Protein AF-A0A6L7XDL5-F1 (afdb_monomer_lite)

Radius of gyration: 16.49 Å; chains: 1; bounding box: 33×48×41 Å

Sequence (66 aa):
MTLAPARSDGPRSALELDVKPIAGALGAEVRGLDPDRLDERAAAALRDALDTHLVIFLPGLGPNVE

Structure (mmCIF, N/CA/C/O backbone):
data_AF-A0A6L7XDL5-F1
#
_entry.id   AF-A0A6L7XDL5-F1
#
loop_
_atom_site.group_PDB
_atom_site.id
_atom_site.type_s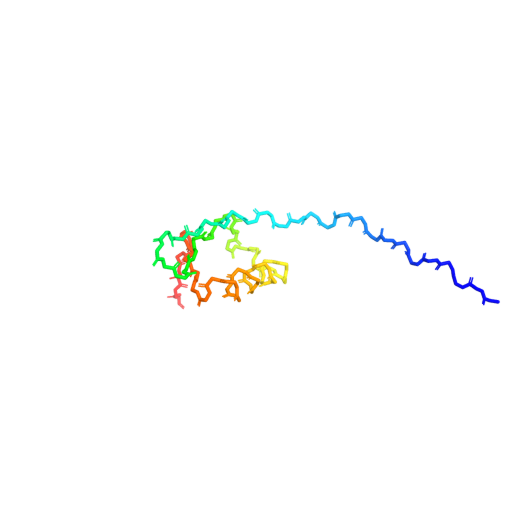ymbol
_atom_site.label_atom_id
_atom_site.label_alt_id
_atom_site.label_comp_id
_atom_site.label_asym_id
_atom_site.label_entity_id
_atom_site.label_seq_id
_atom_site.pdbx_PDB_ins_code
_atom_site.Cartn_x
_atom_site.Cartn_y
_atom_site.Cartn_z
_atom_site.occupancy
_atom_site.B_iso_or_equiv
_atom_site.auth_seq_id
_atom_site.auth_comp_id
_atom_site.auth_asym_id
_atom_site.auth_atom_id
_atom_site.pdbx_PDB_model_num
ATOM 1 N N . MET A 1 1 ? 24.458 -36.024 17.478 1.00 49.06 1 MET A N 1
ATOM 2 C CA . MET A 1 1 ? 24.036 -35.130 16.380 1.00 49.06 1 MET A CA 1
ATOM 3 C C . MET A 1 1 ? 23.299 -33.967 17.014 1.00 49.06 1 MET A C 1
ATOM 5 O O . MET A 1 1 ? 22.203 -34.177 17.507 1.00 49.06 1 MET A O 1
ATOM 9 N N . THR A 1 2 ? 23.911 -32.787 17.062 1.00 57.44 2 THR A N 1
ATOM 10 C CA . THR A 1 2 ? 23.250 -31.559 17.524 1.00 57.44 2 THR A CA 1
ATOM 11 C C . THR A 1 2 ? 23.493 -30.526 16.439 1.00 57.44 2 THR A C 1
ATOM 13 O O . THR A 1 2 ? 24.641 -30.170 16.178 1.00 57.44 2 THR A O 1
ATOM 16 N N . LEU A 1 3 ? 22.430 -30.155 15.726 1.00 51.53 3 LEU A N 1
ATOM 17 C CA . LEU A 1 3 ? 22.483 -29.173 14.649 1.00 51.53 3 LEU A CA 1
ATOM 18 C C . LEU A 1 3 ? 22.894 -27.815 15.239 1.00 51.53 3 LEU A C 1
ATOM 20 O O . LEU A 1 3 ? 22.312 -27.369 16.227 1.00 51.53 3 LEU A O 1
ATOM 24 N N . ALA A 1 4 ? 23.889 -27.170 14.632 1.00 51.56 4 ALA A N 1
ATOM 25 C CA . ALA A 1 4 ? 24.189 -25.766 14.884 1.00 51.56 4 ALA A CA 1
ATOM 26 C C . ALA A 1 4 ? 22.971 -24.899 14.502 1.00 51.56 4 ALA A C 1
ATOM 28 O O . ALA A 1 4 ? 22.246 -25.266 13.570 1.00 51.56 4 ALA A O 1
ATOM 29 N N . PRO A 1 5 ? 22.729 -23.761 15.179 1.00 46.91 5 PRO A N 1
ATOM 30 C CA . PRO A 1 5 ? 21.664 -22.848 14.785 1.00 46.91 5 PRO A CA 1
ATOM 31 C C . PRO A 1 5 ? 21.894 -22.404 13.339 1.00 46.91 5 PRO A C 1
ATOM 33 O O . PRO A 1 5 ? 23.021 -22.087 12.946 1.00 46.91 5 PRO A O 1
ATOM 36 N N . ALA A 1 6 ? 20.822 -22.421 12.546 1.00 59.03 6 ALA A N 1
ATOM 37 C CA . ALA A 1 6 ? 20.831 -21.905 11.189 1.00 59.03 6 ALA A CA 1
ATOM 38 C C . ALA A 1 6 ? 21.436 -20.497 11.210 1.00 59.03 6 ALA A C 1
ATOM 40 O O . ALA A 1 6 ? 21.010 -19.640 11.987 1.00 59.03 6 ALA A O 1
ATOM 41 N N . ARG A 1 7 ? 22.473 -20.279 10.393 1.00 57.94 7 ARG A N 1
ATOM 42 C CA . ARG A 1 7 ? 23.025 -18.944 10.177 1.00 57.94 7 ARG A CA 1
ATOM 43 C C . ARG A 1 7 ? 21.867 -18.064 9.726 1.00 57.94 7 ARG A C 1
ATOM 45 O O . ARG A 1 7 ? 21.246 -18.357 8.709 1.00 57.94 7 ARG A O 1
ATOM 52 N N . SER A 1 8 ? 21.561 -17.032 10.507 1.00 54.22 8 SER A N 1
ATOM 53 C CA . SER A 1 8 ? 20.683 -15.967 10.048 1.00 54.22 8 SER A CA 1
ATOM 54 C C . SER A 1 8 ? 21.345 -15.371 8.814 1.00 54.22 8 SER A C 1
ATOM 56 O O . SER A 1 8 ? 22.379 -14.711 8.928 1.00 54.22 8 SER A O 1
ATOM 58 N N . ASP A 1 9 ? 20.779 -15.652 7.642 1.00 51.59 9 ASP A N 1
ATOM 59 C CA . ASP A 1 9 ? 21.023 -14.852 6.450 1.00 51.59 9 ASP A CA 1
ATOM 60 C C . ASP A 1 9 ? 20.858 -13.382 6.847 1.00 51.59 9 ASP A C 1
ATOM 62 O O . ASP A 1 9 ? 19.934 -13.034 7.590 1.00 51.59 9 ASP A O 1
ATOM 66 N N . GLY A 1 10 ? 21.822 -12.555 6.441 1.00 40.56 10 GLY A N 1
ATOM 67 C CA . GLY A 1 10 ? 21.940 -11.156 6.847 1.00 40.56 10 GLY A CA 1
ATOM 68 C C . GLY A 1 10 ? 20.699 -10.318 6.520 1.00 40.56 10 GLY A C 1
ATOM 69 O O . GLY A 1 10 ? 19.753 -10.818 5.906 1.00 40.56 10 GLY A O 1
ATOM 70 N N . PRO A 1 11 ? 20.680 -9.030 6.908 1.00 45.69 11 PRO A N 1
ATOM 71 C CA . PRO A 1 11 ? 19.553 -8.158 6.622 1.00 45.69 11 PRO A CA 1
ATOM 72 C C . PRO A 1 11 ? 19.341 -8.114 5.107 1.00 45.69 11 PRO A C 1
ATOM 74 O O . PRO A 1 11 ? 20.081 -7.477 4.361 1.00 45.69 11 PRO A O 1
ATOM 77 N N . ARG A 1 12 ? 18.322 -8.848 4.651 1.00 49.06 12 ARG A N 1
ATOM 78 C CA . ARG A 1 12 ? 17.660 -8.638 3.371 1.00 49.06 12 ARG A CA 1
ATOM 79 C C . ARG A 1 12 ? 17.288 -7.167 3.400 1.00 49.06 12 ARG A C 1
ATOM 81 O O . ARG A 1 12 ? 16.469 -6.827 4.246 1.00 49.06 12 ARG A O 1
ATOM 88 N N . SER A 1 13 ? 17.943 -6.321 2.597 1.00 45.00 13 SER A N 1
ATOM 89 C CA . SER A 1 13 ? 17.645 -4.884 2.534 1.00 45.00 13 SER A CA 1
ATOM 90 C C . SER A 1 13 ? 16.138 -4.705 2.621 1.00 45.00 13 SER A C 1
ATOM 92 O O . SER A 1 13 ? 15.418 -5.169 1.732 1.00 45.00 13 SER A O 1
ATOM 94 N N . ALA A 1 14 ? 15.681 -4.178 3.757 1.00 55.72 14 ALA A N 1
ATOM 95 C CA . ALA A 1 14 ? 14.279 -3.912 3.977 1.00 55.72 14 ALA A CA 1
ATOM 96 C C . ALA A 1 14 ? 13.887 -2.937 2.874 1.00 55.72 14 ALA A C 1
ATOM 98 O O . ALA A 1 14 ? 14.543 -1.910 2.701 1.00 55.72 14 ALA A O 1
ATOM 99 N N . LEU A 1 15 ? 12.907 -3.315 2.060 1.00 68.38 15 LEU A N 1
ATOM 100 C CA . LEU A 1 15 ? 12.325 -2.380 1.119 1.00 68.38 15 LEU A CA 1
ATOM 101 C C . LEU A 1 15 ? 11.690 -1.276 1.970 1.00 68.38 15 LEU A C 1
ATOM 103 O O . LEU A 1 15 ? 10.694 -1.517 2.647 1.00 68.38 15 LEU A O 1
ATOM 107 N N . GLU A 1 16 ? 12.329 -0.112 2.021 1.00 75.50 16 GLU A N 1
ATOM 108 C CA . GLU A 1 16 ? 11.892 0.996 2.863 1.00 75.50 16 GLU A CA 1
ATOM 109 C C . GLU A 1 16 ? 10.842 1.794 2.083 1.00 75.50 16 GLU A C 1
ATOM 111 O O . GLU A 1 16 ? 11.157 2.719 1.337 1.00 75.50 16 GLU A O 1
ATOM 116 N N . LEU A 1 17 ? 9.585 1.353 2.177 1.00 88.38 17 LEU A N 1
ATOM 117 C CA . LEU A 1 17 ? 8.452 2.096 1.634 1.00 88.38 17 LEU A CA 1
ATOM 118 C C . LEU A 1 17 ? 8.120 3.264 2.567 1.00 88.38 17 LEU A C 1
ATOM 120 O O . LEU A 1 17 ? 7.982 3.081 3.777 1.00 88.38 17 LEU A O 1
ATOM 124 N N . ASP A 1 18 ? 7.949 4.454 1.997 1.00 92.88 18 ASP A N 1
ATOM 125 C CA . ASP A 1 18 ? 7.456 5.620 2.731 1.00 92.88 18 ASP A CA 1
ATOM 126 C C . ASP A 1 18 ? 5.926 5.558 2.773 1.00 92.88 18 ASP A C 1
ATOM 128 O O . ASP A 1 18 ? 5.260 5.729 1.749 1.00 92.88 18 ASP A O 1
ATOM 132 N N . VAL A 1 19 ? 5.381 5.248 3.952 1.00 93.50 19 VAL A N 1
ATOM 133 C CA . VAL A 1 19 ? 3.942 5.100 4.191 1.00 93.50 19 VAL A 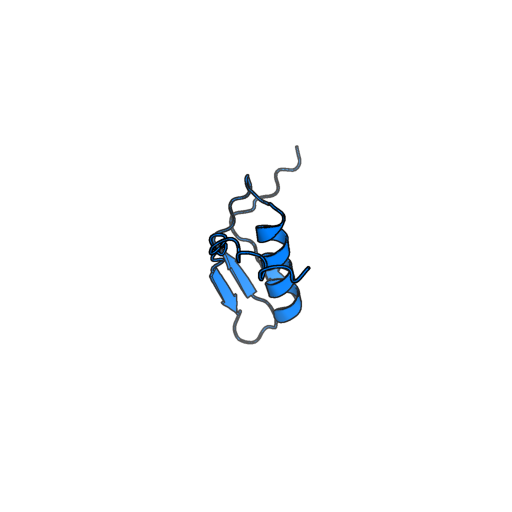CA 1
ATOM 134 C C . VAL A 1 19 ? 3.451 6.289 5.007 1.00 93.50 19 VAL A C 1
ATOM 136 O O . VAL A 1 19 ? 3.728 6.409 6.201 1.00 93.50 19 VAL A O 1
ATOM 139 N N . LYS A 1 20 ? 2.679 7.164 4.364 1.00 95.00 20 LYS A N 1
ATOM 140 C CA . LYS A 1 20 ? 2.133 8.377 4.970 1.00 95.00 20 LYS A CA 1
ATOM 141 C C . LYS A 1 20 ? 0.625 8.232 5.200 1.00 95.00 20 LYS A C 1
ATOM 143 O O . LYS A 1 20 ? -0.137 8.282 4.231 1.00 95.00 20 LYS A O 1
ATOM 148 N N . PRO A 1 21 ? 0.158 8.119 6.457 1.00 94.31 21 PRO A N 1
ATOM 149 C CA . PRO A 1 21 ? -1.269 8.091 6.760 1.00 94.31 21 PRO A CA 1
ATOM 150 C C . PRO A 1 21 ? -1.972 9.370 6.303 1.00 94.31 21 PRO A C 1
ATOM 152 O O . PRO A 1 21 ? -1.441 10.478 6.445 1.00 94.31 21 PRO A O 1
ATOM 155 N N . ILE A 1 22 ? -3.196 9.231 5.803 1.00 91.19 22 ILE A N 1
ATOM 156 C CA . ILE A 1 22 ? -4.050 10.366 5.464 1.00 91.19 22 ILE A CA 1
ATOM 157 C C . ILE A 1 22 ? -4.859 10.746 6.704 1.00 91.19 22 ILE A C 1
ATOM 159 O O . ILE A 1 22 ? -5.699 9.986 7.180 1.00 91.19 22 ILE A O 1
ATOM 163 N N . ALA A 1 23 ? -4.600 11.937 7.247 1.00 80.31 23 ALA A N 1
ATOM 164 C CA . ALA A 1 23 ? -5.239 12.404 8.473 1.00 80.31 23 A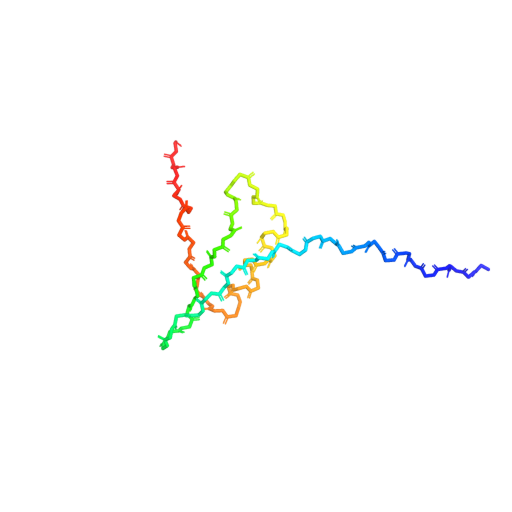LA A CA 1
ATOM 165 C C . ALA A 1 23 ? -6.777 12.387 8.370 1.00 80.31 23 ALA A C 1
ATOM 167 O O . ALA A 1 23 ? -7.353 12.914 7.419 1.00 80.31 23 ALA A O 1
ATOM 168 N N . GLY A 1 24 ? -7.435 11.803 9.377 1.00 78.31 24 GLY A N 1
ATOM 169 C CA . GLY A 1 24 ? -8.898 11.706 9.448 1.00 78.31 24 GLY A CA 1
ATOM 170 C C . GLY A 1 24 ? -9.519 10.605 8.580 1.00 78.31 24 GLY A C 1
ATOM 171 O O . GLY A 1 24 ? -10.737 10.442 8.610 1.00 78.31 24 GLY A O 1
ATOM 172 N N . ALA A 1 25 ? -8.711 9.836 7.848 1.00 74.00 25 ALA A N 1
ATOM 173 C CA . ALA A 1 25 ? -9.142 8.690 7.058 1.00 74.00 25 ALA A CA 1
ATOM 174 C C . ALA A 1 25 ? -8.358 7.437 7.468 1.00 74.00 25 ALA A C 1
ATOM 176 O O . ALA A 1 25 ? -7.299 7.527 8.085 1.00 74.00 25 ALA A O 1
ATOM 177 N N . LEU A 1 26 ? -8.881 6.258 7.126 1.00 84.44 26 LEU A N 1
ATOM 178 C CA . LEU A 1 26 ? -8.168 5.006 7.389 1.00 84.44 26 LEU A CA 1
ATOM 179 C C . LEU A 1 26 ? -6.984 4.805 6.427 1.00 84.44 26 LEU A C 1
ATOM 181 O O . LEU A 1 26 ? -6.035 4.136 6.807 1.00 84.44 26 LEU A O 1
ATOM 185 N N . GLY A 1 27 ? -6.976 5.451 5.253 1.00 93.88 27 GLY A N 1
ATOM 186 C CA . GLY A 1 27 ? -5.999 5.194 4.190 1.00 93.88 27 GLY A CA 1
ATOM 187 C C . GLY A 1 27 ? -4.597 5.793 4.367 1.00 93.88 27 GLY A C 1
ATOM 188 O O . GLY A 1 27 ? -4.367 6.681 5.190 1.00 93.88 27 GLY A O 1
ATOM 189 N N . ALA A 1 28 ? -3.664 5.338 3.527 1.00 96.62 28 ALA A N 1
ATOM 190 C CA . ALA A 1 28 ? -2.290 5.838 3.469 1.00 96.62 28 ALA A CA 1
ATOM 191 C C . ALA A 1 28 ? -1.766 5.984 2.035 1.00 96.62 28 ALA A C 1
ATOM 193 O O . ALA A 1 28 ? -2.134 5.238 1.131 1.00 96.62 28 ALA A O 1
ATOM 194 N N . GLU A 1 29 ? -0.877 6.945 1.827 1.00 95.00 29 GLU A N 1
ATOM 195 C CA . GLU A 1 29 ? -0.105 7.090 0.598 1.00 95.00 29 GLU A CA 1
ATOM 196 C C . GLU A 1 29 ? 1.211 6.321 0.730 1.00 95.00 29 GLU A C 1
ATOM 198 O O . GLU A 1 29 ? 1.915 6.487 1.724 1.00 95.00 29 GLU A O 1
ATOM 203 N N . VAL A 1 30 ? 1.537 5.486 -0.258 1.00 94.06 30 VAL A N 1
ATOM 204 C CA . VAL A 1 30 ? 2.742 4.648 -0.256 1.00 94.06 30 VAL A CA 1
ATOM 205 C C . VAL A 1 30 ? 3.659 5.071 -1.399 1.00 94.06 30 VAL A C 1
ATOM 207 O O . VAL A 1 30 ? 3.259 5.067 -2.564 1.00 94.06 30 VAL A O 1
ATOM 210 N N . ARG A 1 31 ? 4.900 5.432 -1.071 1.00 92.56 31 ARG A N 1
ATOM 211 C CA . ARG A 1 31 ? 5.937 5.880 -2.013 1.00 92.56 31 ARG A CA 1
ATOM 212 C C . ARG A 1 31 ? 7.177 4.990 -1.932 1.00 92.56 31 ARG A C 1
ATOM 214 O O . ARG A 1 31 ? 7.364 4.242 -0.978 1.00 92.56 31 ARG A O 1
ATOM 221 N N . GLY A 1 32 ? 8.045 5.102 -2.939 1.00 89.38 32 GLY A N 1
ATOM 222 C CA . GLY A 1 32 ? 9.296 4.335 -3.014 1.00 89.38 32 GLY A CA 1
ATOM 223 C C . GLY A 1 32 ? 9.164 2.975 -3.703 1.00 89.38 32 GLY A C 1
ATOM 224 O O . GLY A 1 32 ? 10.117 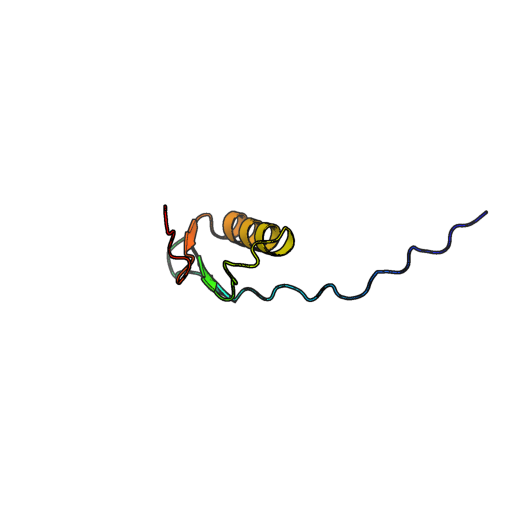2.203 -3.710 1.00 89.38 32 GLY A O 1
ATOM 225 N N . LEU A 1 33 ? 8.006 2.687 -4.304 1.00 88.31 33 LEU A N 1
ATOM 226 C CA . LEU A 1 33 ? 7.836 1.528 -5.174 1.00 88.31 33 LEU A CA 1
ATOM 227 C C . LEU A 1 33 ? 8.504 1.752 -6.528 1.00 88.31 33 LEU A C 1
ATOM 229 O O . LEU A 1 33 ? 8.312 2.789 -7.163 1.00 88.31 33 LEU A O 1
ATOM 233 N N . ASP A 1 34 ? 9.215 0.728 -6.980 1.00 86.00 34 ASP A N 1
ATOM 234 C CA . ASP A 1 34 ? 9.690 0.598 -8.350 1.00 86.00 34 ASP A CA 1
ATOM 235 C C . ASP A 1 34 ? 8.707 -0.310 -9.122 1.00 86.00 34 ASP A C 1
ATOM 237 O O . ASP A 1 34 ? 8.572 -1.487 -8.767 1.00 86.00 34 ASP A O 1
ATOM 241 N N . PRO A 1 35 ? 7.986 0.205 -10.137 1.00 81.38 35 PRO A N 1
ATOM 242 C CA . PRO A 1 35 ? 6.994 -0.569 -10.883 1.00 81.38 35 PRO A CA 1
ATOM 243 C C . PRO A 1 35 ? 7.605 -1.746 -11.657 1.00 81.38 35 PRO A C 1
ATOM 245 O O . PRO A 1 35 ? 6.924 -2.752 -11.850 1.00 81.38 35 PRO A O 1
ATOM 248 N N . ASP A 1 36 ? 8.886 -1.669 -12.028 1.00 83.06 36 ASP A N 1
ATOM 249 C CA . ASP A 1 36 ? 9.592 -2.752 -12.721 1.00 83.06 36 ASP A CA 1
ATOM 250 C C . ASP A 1 36 ? 10.105 -3.829 -11.743 1.00 83.06 36 ASP A C 1
ATOM 252 O O . ASP A 1 36 ? 10.630 -4.868 -12.154 1.00 83.06 36 ASP A O 1
ATOM 256 N N . ARG A 1 37 ? 9.961 -3.598 -10.429 1.00 83.44 37 ARG A N 1
ATOM 257 C CA . ARG A 1 37 ? 10.442 -4.476 -9.350 1.00 83.44 37 ARG A CA 1
ATOM 258 C C . ARG A 1 37 ? 9.388 -4.722 -8.272 1.00 83.44 37 ARG A C 1
ATOM 260 O O . ARG A 1 37 ? 9.667 -4.662 -7.074 1.00 83.44 37 ARG A O 1
ATOM 267 N N . LEU A 1 38 ? 8.182 -5.076 -8.702 1.00 85.31 38 LEU A N 1
ATOM 268 C CA . LEU A 1 38 ? 7.127 -5.595 -7.827 1.00 85.31 38 LEU A CA 1
ATOM 269 C C . LEU A 1 38 ? 7.380 -7.072 -7.483 1.00 85.31 38 LEU A C 1
ATOM 271 O O . LEU A 1 38 ? 6.727 -7.975 -8.003 1.00 85.31 38 LEU A O 1
ATOM 275 N N . ASP A 1 39 ? 8.373 -7.314 -6.630 1.00 87.94 39 ASP A N 1
ATOM 276 C CA . ASP A 1 39 ? 8.700 -8.646 -6.121 1.00 87.94 39 ASP A CA 1
ATOM 277 C C . ASP A 1 39 ? 7.877 -9.028 -4.871 1.00 87.94 39 ASP A C 1
ATOM 279 O O . ASP A 1 39 ? 7.062 -8.257 -4.358 1.00 87.94 39 ASP A O 1
ATOM 283 N N . GLU A 1 40 ? 8.103 -10.236 -4.347 1.00 89.31 40 GLU A N 1
ATOM 284 C CA . GLU A 1 40 ? 7.409 -10.748 -3.154 1.00 89.31 40 GLU A CA 1
ATOM 285 C C . GLU A 1 40 ? 7.624 -9.862 -1.912 1.00 89.31 40 GLU A C 1
ATOM 287 O O . GLU A 1 40 ? 6.762 -9.784 -1.038 1.00 89.31 40 GLU A O 1
ATOM 292 N N . ARG A 1 41 ? 8.765 -9.165 -1.814 1.00 88.38 41 ARG A N 1
ATOM 293 C CA . ARG A 1 41 ? 9.033 -8.268 -0.680 1.00 88.38 41 ARG A CA 1
ATOM 294 C C . ARG A 1 41 ? 8.200 -7.001 -0.793 1.00 88.38 41 ARG A C 1
ATOM 296 O O . ARG A 1 41 ? 7.638 -6.569 0.211 1.00 88.38 41 ARG A O 1
ATOM 303 N N . ALA A 1 42 ? 8.098 -6.434 -1.994 1.00 90.19 42 ALA A N 1
ATOM 304 C CA . ALA A 1 42 ? 7.200 -5.318 -2.266 1.00 90.19 42 ALA A CA 1
ATOM 305 C C . ALA A 1 42 ? 5.739 -5.704 -2.010 1.00 90.19 42 ALA A C 1
ATOM 307 O O . ALA A 1 42 ? 5.017 -4.953 -1.356 1.00 90.19 42 ALA A O 1
ATOM 308 N N . ALA A 1 43 ? 5.322 -6.898 -2.442 1.00 91.88 43 ALA A N 1
ATOM 309 C CA . ALA A 1 43 ?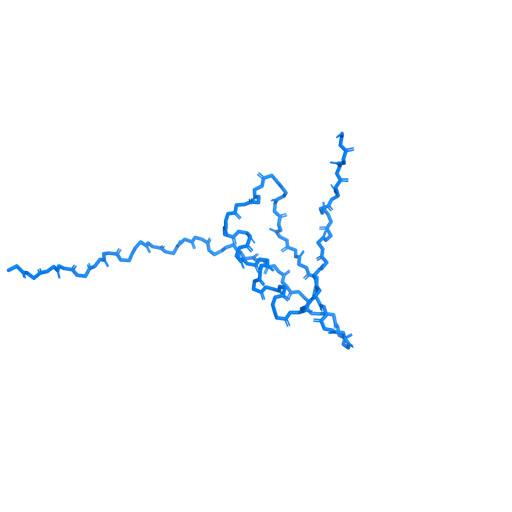 3.978 -7.408 -2.194 1.00 91.88 43 ALA A CA 1
ATOM 310 C C . ALA A 1 43 ? 3.678 -7.560 -0.692 1.00 91.88 43 ALA A C 1
ATOM 312 O O . ALA A 1 43 ? 2.622 -7.122 -0.238 1.00 91.88 43 ALA A O 1
ATOM 313 N N . ALA A 1 44 ? 4.611 -8.117 0.088 1.00 93.38 44 ALA A N 1
ATOM 314 C CA . ALA A 1 44 ? 4.464 -8.246 1.537 1.00 93.38 44 ALA A CA 1
ATOM 315 C C . ALA A 1 44 ? 4.351 -6.877 2.230 1.00 93.38 44 ALA A C 1
ATOM 317 O O . ALA A 1 44 ? 3.435 -6.662 3.019 1.00 93.38 44 ALA A O 1
ATOM 318 N N . ALA A 1 45 ? 5.210 -5.916 1.878 1.00 91.94 45 ALA A N 1
ATOM 319 C CA . ALA A 1 45 ? 5.163 -4.574 2.458 1.00 91.94 45 ALA A CA 1
ATOM 320 C C . ALA A 1 45 ? 3.867 -3.820 2.098 1.00 91.94 45 ALA A C 1
ATOM 322 O O . ALA A 1 45 ? 3.287 -3.129 2.937 1.00 91.94 45 ALA A O 1
ATOM 323 N N . LEU A 1 46 ? 3.369 -3.985 0.867 1.00 92.75 46 LEU A N 1
ATOM 324 C CA . LEU A 1 46 ? 2.079 -3.428 0.454 1.00 92.75 46 LEU A CA 1
ATOM 325 C C . LEU A 1 46 ? 0.905 -4.090 1.167 1.00 92.75 46 LEU A C 1
ATOM 327 O O . LEU A 1 46 ? -0.065 -3.409 1.499 1.00 92.75 46 LEU A O 1
ATOM 331 N N . ARG A 1 47 ? 0.992 -5.399 1.416 1.00 95.25 47 ARG A N 1
ATOM 332 C CA . ARG A 1 47 ? -0.019 -6.132 2.174 1.00 95.25 47 ARG A CA 1
ATOM 333 C C . ARG A 1 47 ? -0.107 -5.620 3.607 1.00 95.25 47 ARG A C 1
ATOM 335 O O . ARG A 1 47 ? -1.208 -5.322 4.052 1.00 95.25 47 ARG A O 1
ATOM 342 N N . ASP A 1 48 ? 1.027 -5.436 4.275 1.00 94.06 48 ASP A N 1
ATOM 343 C CA . ASP A 1 48 ? 1.073 -4.904 5.641 1.00 94.06 48 ASP A CA 1
ATOM 344 C C . ASP A 1 48 ? 0.501 -3.476 5.714 1.00 94.06 48 ASP A C 1
ATOM 346 O O . ASP A 1 48 ? -0.288 -3.151 6.611 1.00 94.06 48 ASP A O 1
ATOM 350 N N . ALA A 1 49 ? 0.840 -2.624 4.738 1.00 93.12 49 ALA A N 1
ATOM 351 C CA . ALA A 1 49 ? 0.279 -1.278 4.632 1.00 93.12 49 ALA A CA 1
ATOM 352 C C . ALA A 1 49 ? -1.241 -1.311 4.399 1.00 93.12 49 ALA A C 1
ATOM 354 O O . ALA A 1 49 ? -1.975 -0.534 5.012 1.00 93.12 49 ALA A O 1
ATOM 355 N N . LEU A 1 50 ? -1.730 -2.222 3.554 1.00 95.25 50 LEU A N 1
ATOM 356 C CA . LEU A 1 50 ? -3.157 -2.378 3.282 1.00 95.25 50 LEU A CA 1
ATOM 357 C C . LEU A 1 50 ? -3.924 -2.924 4.489 1.00 95.25 50 LEU A C 1
ATOM 359 O O . LEU A 1 50 ? -4.994 -2.410 4.793 1.00 95.25 50 LEU A O 1
ATOM 363 N N . ASP A 1 51 ? -3.392 -3.914 5.201 1.00 95.44 51 ASP A N 1
ATOM 364 C CA . ASP A 1 51 ? -4.044 -4.468 6.391 1.00 95.44 51 ASP A CA 1
ATOM 365 C C . ASP A 1 51 ? -4.128 -3.409 7.514 1.00 95.44 51 ASP A C 1
ATOM 367 O O . ASP A 1 51 ? -5.114 -3.355 8.250 1.00 95.44 51 ASP A O 1
ATOM 371 N N . THR A 1 52 ? -3.138 -2.510 7.599 1.00 92.31 52 THR A N 1
ATOM 372 C CA . THR A 1 52 ? -3.102 -1.413 8.583 1.00 92.31 52 THR A CA 1
ATOM 373 C C . THR A 1 52 ? -4.024 -0.248 8.212 1.00 92.31 52 THR A C 1
ATOM 375 O O . THR A 1 52 ? -4.699 0.311 9.078 1.00 92.31 52 THR A O 1
ATOM 378 N N . HIS A 1 53 ? -4.043 0.141 6.935 1.00 93.38 53 HIS A N 1
ATOM 379 C CA . HIS A 1 53 ? -4.688 1.373 6.468 1.00 93.38 53 HIS A CA 1
ATOM 380 C C . HIS A 1 53 ? -5.983 1.135 5.667 1.00 93.38 53 HIS A C 1
ATOM 382 O O . HIS A 1 53 ? -6.686 2.072 5.300 1.00 93.38 53 HIS A O 1
ATOM 388 N N . LEU A 1 54 ? -6.351 -0.116 5.386 1.00 93.44 54 LEU A N 1
ATOM 389 C CA . LEU A 1 54 ? -7.543 -0.562 4.639 1.00 93.44 54 LEU A CA 1
ATOM 390 C C . LEU A 1 54 ? -7.644 -0.087 3.175 1.00 93.44 54 LEU A C 1
ATOM 392 O O . LEU A 1 54 ? -8.320 -0.717 2.366 1.00 93.44 54 LEU A O 1
ATOM 396 N N . VAL A 1 55 ? -6.991 1.020 2.827 1.00 94.25 55 VAL A N 1
ATOM 397 C CA . VAL A 1 55 ? -6.914 1.640 1.506 1.00 94.25 55 VAL A CA 1
ATOM 398 C C . VAL A 1 55 ? -5.520 2.245 1.359 1.00 94.25 55 VAL A C 1
ATOM 400 O O . VAL A 1 55 ? -5.071 2.993 2.228 1.00 94.25 55 VAL A O 1
ATOM 403 N N . ILE A 1 56 ? -4.846 1.966 0.243 1.00 94.38 56 ILE A N 1
ATOM 404 C CA . ILE A 1 56 ? -3.541 2.557 -0.071 1.00 94.38 56 ILE A CA 1
ATOM 405 C C . ILE A 1 56 ? -3.562 3.264 -1.426 1.00 94.38 56 ILE A C 1
ATOM 407 O O . ILE A 1 56 ? -4.193 2.797 -2.374 1.00 94.38 56 ILE A O 1
ATOM 411 N N . PHE A 1 57 ? -2.861 4.392 -1.513 1.00 92.88 57 PHE A N 1
ATOM 412 C CA . PHE A 1 57 ? -2.686 5.172 -2.737 1.00 92.88 57 PHE A CA 1
ATOM 413 C C . PHE A 1 57 ? -1.250 5.011 -3.240 1.00 92.88 57 PHE A C 1
ATOM 415 O O . PHE A 1 57 ? -0.308 5.198 -2.471 1.00 92.88 57 PHE A O 1
ATOM 422 N N . LEU A 1 58 ? -1.090 4.685 -4.526 1.00 92.06 58 LEU A N 1
ATOM 423 C CA . LEU A 1 58 ? 0.198 4.382 -5.165 1.00 92.06 58 LEU A CA 1
ATOM 424 C C . LEU A 1 58 ? 0.511 5.425 -6.255 1.00 92.06 58 LEU A C 1
ATOM 426 O O . LEU A 1 58 ? 0.350 5.146 -7.445 1.00 92.06 58 LEU A O 1
ATOM 430 N N . PRO A 1 59 ? 0.886 6.663 -5.888 1.00 88.00 59 PRO A N 1
ATOM 431 C CA . PRO A 1 59 ? 1.188 7.704 -6.864 1.00 88.00 59 PRO A CA 1
ATOM 432 C C . PRO A 1 59 ? 2.374 7.301 -7.749 1.00 88.00 59 PRO A C 1
ATOM 434 O O . PRO A 1 59 ? 3.370 6.765 -7.272 1.00 88.00 59 PRO A O 1
ATOM 437 N N . GLY A 1 60 ? 2.282 7.588 -9.048 1.00 81.44 60 GLY A N 1
ATOM 438 C CA . GLY A 1 60 ? 3.338 7.272 -10.016 1.00 81.44 60 GLY A CA 1
ATOM 439 C C . GLY A 1 60 ? 3.279 5.854 -10.591 1.00 81.44 60 GLY A C 1
ATOM 440 O O . GLY A 1 60 ? 3.856 5.627 -11.651 1.00 81.44 60 GLY A O 1
ATOM 441 N N . LEU A 1 61 ? 2.512 4.936 -9.987 1.00 80.12 61 LEU A N 1
ATOM 442 C CA . LEU A 1 61 ? 2.095 3.699 -10.648 1.00 80.12 61 LEU A CA 1
ATOM 443 C C . LEU A 1 61 ? 0.934 4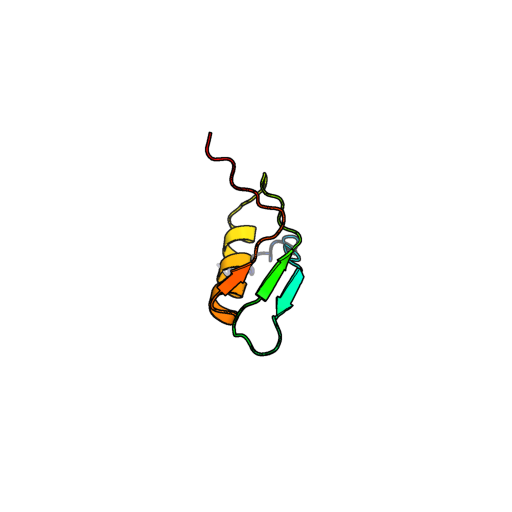.025 -11.600 1.00 80.12 61 LEU A C 1
ATOM 445 O O . LEU A 1 61 ? -0.240 3.929 -11.248 1.00 80.12 61 LEU A O 1
ATOM 449 N N . GLY A 1 62 ? 1.261 4.497 -12.801 1.00 72.44 62 GLY A N 1
ATOM 450 C CA . GLY A 1 62 ? 0.286 4.639 -13.878 1.00 72.44 62 GLY A CA 1
ATOM 451 C C . GLY A 1 62 ? 0.036 3.272 -14.515 1.00 72.44 62 GLY A C 1
ATOM 452 O O . GLY A 1 62 ? 0.961 2.752 -15.138 1.00 72.44 62 GLY A O 1
ATOM 453 N N . PRO A 1 63 ? -1.154 2.658 -14.384 1.00 66.88 63 PRO A N 1
ATOM 454 C CA . PRO A 1 63 ? -1.449 1.445 -15.129 1.00 66.88 63 PRO A CA 1
ATOM 455 C C . PRO A 1 63 ? -1.524 1.797 -16.618 1.00 66.88 63 PRO A C 1
ATOM 457 O O . PRO A 1 63 ? -2.478 2.434 -17.062 1.00 66.88 63 PRO A O 1
ATOM 460 N N . ASN A 1 64 ? -0.523 1.381 -17.390 1.00 60.16 64 ASN A N 1
ATOM 461 C CA . ASN A 1 64 ? -0.687 1.241 -18.829 1.00 60.16 64 ASN A CA 1
ATOM 462 C C . ASN A 1 64 ? -1.336 -0.118 -19.068 1.00 60.16 64 ASN A C 1
ATOM 464 O O . ASN A 1 64 ? -0.746 -1.160 -18.790 1.00 60.16 64 ASN A O 1
ATOM 468 N N . VAL A 1 65 ? -2.580 -0.090 -19.529 1.00 57.25 65 VAL A N 1
ATOM 469 C CA . VAL A 1 65 ? -3.238 -1.264 -20.092 1.00 57.25 65 VAL A CA 1
ATOM 470 C C . VAL A 1 65 ? -2.960 -1.184 -21.590 1.00 57.25 65 VAL A C 1
ATOM 472 O O . VAL A 1 65 ? -3.668 -0.466 -22.293 1.00 57.25 65 VAL A O 1
ATOM 475 N N . GLU A 1 66 ? -1.861 -1.790 -22.045 1.00 54.53 66 GLU A N 1
ATOM 476 C CA . GLU A 1 66 ? -1.677 -2.067 -23.482 1.00 54.53 66 GLU A CA 1
ATOM 477 C C . GLU A 1 66 ? -2.600 -3.203 -23.937 1.00 54.53 66 GLU A C 1
ATOM 479 O O . GLU A 1 66 ? -2.788 -4.170 -23.160 1.00 54.53 66 GLU A O 1
#

pLDDT: mean 78.98, std 17.24, range [40.56, 96.62]

Foldseek 3Di:
DDDDPDPPDDPPPQQDWDWAADPPALETETDSDDPVDCDPSVVVVVVVRCVRRVYYHYPPPDDDPD

Secondary structure (DSSP, 8-state):
--PPPPP----------EEEE-TTSS-EEEE---GGG--HHHHHHHHHHHHHHSSEE-TT------

=== Feature glossary ===
Legend for the data blocks above and below:

— What the protein is —

Sequence gives the chain of amino acids in standard one-letter code (A=alanine, C=cysteine, …, Y=tyrosine), read N→C. It is the only feature that is directly encoded by the gene; all structural features are derived from the folded form of this sequence.

The annotation block draws on four external resources. InterPro: which protein families and domains the sequence belongs to. GO: standardized terms for what the protein does, what process it participates in, and where in the cell it acts. CATH: which structural fold it has in the CATH hierarchy. Organism: the species of origin.

— Where its atoms are —

Atomic coordinates in PDBx/mmCIF format — the same representation the Protein Data Bank distributes. Each line of the _atom_site loop places one backbone atom in Cartesian space (units: ångströms, origin: arbitrary).

Six rendered views show the 3D structure from the faces of a cube — i.e. along ±x, ±y, ±z. Rendering representation is drawn randomly per protein from cartoon (secondary-structure ribbons), sticks (backbone bonds), or molecular surface; coloring is either N→C rainbow (blue at the N-terminus through red at the C-terminus) or one color per chain.

— Local backbone conformation —

DSSP 8-state secondary structure assigns each residue one of H (α-helix), G (3₁₀-helix), I (π-helix), E (extended β-strand), B (isolated β-bridge), T (hydrogen-bonded turn), S (bend), or '-' (coil). The assignment is computed from backbone hydrogen-bond geometry via the Kabsch–Sander algorithm.

P-SEA three-state annotation labels each residue as helix, strand, or coil based purely on the geometry of the Cα trace. It serves as a fallback when the full backbone (and thus DSSP) is unavailable.

φ (phi) and ψ (psi) are the two rotatable backbone dihedrals per residue: φ is the C(i-1)–N–Cα–C torsion, ψ is the N–Cα–C–N(i+1) torsion, both in degrees on (−180°, 180°]. α-helical residues cluster near (−60°, −45°); β-strand residues near (−120°, +130°). A Ramachandran plot is simply a scatter of (φ, ψ) for every residue.

— Global shape and packing —

Radius of gyration (Rg) is the root-mean-square distance of Cα atoms from their centroid — a single number for overall size and compactness. A globular domain of N residues has Rg ≈ 2.2·N^0.38 Å; an extended or disordered chain has a much larger Rg. The Cα contact count is the number of residue pairs whose Cα atoms are within 8 Å and are more than four positions apart in sequence — a standard proxy for tertiary packing density. The bounding box is the smallest axis-aligned box enclosing all Cα atoms.

Accessible surface area quantifies burial. A residue with SASA near zero is packed into the hydrophobic core; one with SASA >100 Å² sits on the surface. Computed here via the Shrake–Rupley numerical algorithm with a 1.4 Å probe.

The contact map is a binary N×N matrix image: pixel (i, j) is dark where Cα_i and Cα_j are within 8 Å and |i−j|>4. Because the |i−j|>4 filter removes local helical contacts, off-diagonal stripes parallel to the main diagonal indicate parallel β-sheets; stripes perpendicular to it indicate antiparallel β-sheets. The Ramachandran plot scatters every residue's (φ, ψ) pair against the sterically allowed regions. The PAE heatmap renders the predicted-aligned-error matrix.

— Structural neighborhood —

A 3Di character summarizes, for each residue, the relative orientation of the Cα frame of its nearest spatial neighbor. Because it encodes fold topology rather than chemistry, 3Di alignments detect remote structural similarity that sequence alignment misses.

Structural nearest neighbors (via Foldseek easy-search vs the PDB). Reported per hit: target PDB id, E-value, and alignment TM-score. A TM-score above ~0.5 is the conventional threshold for 'same fold'.

— Confidence and disorder —

For AlphaFold models, the B-factor field carries pLDDT — the model's own estimate of local accuracy on a 0–100 scale. Regions with pLDDT<50 should be treated as essentially unmodeled; they often correspond to intrinsically disordered segments.

B-factor (Debye–Waller factor) reflects atomic displacement in the crystal lattice. It is an experimental observable (units Å²), not a prediction; low values mean the atom is pinned down, high values mean it moves or is heterogeneous across the crystal.

Predicted Aligned Error (PAE) is an AlphaFold confidence matrix: entry (i, j) is the expected error in the position of residue j, in ångströms, when the prediction is superimposed on the true structure at residue i. Low PAE within a block of residues means that block is internally rigid and well-predicted; high PAE between two blocks means their relative placement is uncertain even if each block individually is confident.